Protein AF-A0A1Y4HXN9-F1 (afdb_monomer_lite)

Secondary structure (DSSP, 8-state):
-HHHHHHHHHHHHHHHHHHHHHHHHHHHHHHTT-----TT-HHHHHHHHHHHHHHTT-----HHHHHHHTTHHHHHHHHTSHHHHHHHHHHHHHGGGS-HHHHHHHHHHHHHHHHHHHHHHHHHHHHHHHHHHHHHHHHHHHHHHTT-

Radius of gyration: 22.45 Å; chains: 1; bounding box: 51×49×70 Å

Foldseek 3Di:
DVVLVVLLVVLVVLLVVLVVVQVVVQVVCVVVVHGPPDCPNVSVVSNVVSVCSNCVPDDDDDPVVVLLVVLPVQLVVVCPPPVNVVVLVVQLVVLPPDDPVSSVVSVVVSVVVSSVVSSVVVVVVVVVVVVVVVVVVVVVVVVVVVVD

pLDDT: mean 8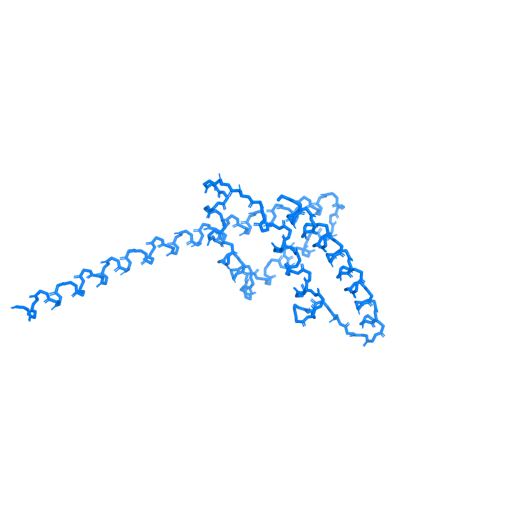6.51, std 7.02, range [56.44, 94.69]

Sequence (148 aa):
MTDFHLLRRSAIIGILLSTLLIMISTIIGAFYGKNLWYYNNPFIIAQTVFIFCLFKGFRFQSKAVNWCSSSALAVYLLHMHPDIKQRFYDIAESLYGYSIGKHIIGLLVIFTVVFVTAIIVDKVRLILFEYLYKSTENYILKWKEKKK

Structure (mmCIF, N/CA/C/O backbone):
data_AF-A0A1Y4HXN9-F1
#
_entry.id   AF-A0A1Y4HXN9-F1
#
loop_
_atom_site.group_PDB
_atom_site.id
_atom_site.type_symbol
_atom_site.label_atom_id
_atom_site.label_alt_id
_atom_site.label_comp_id
_atom_site.label_asym_id
_atom_site.label_entity_id
_atom_site.label_seq_id
_atom_site.pdbx_PDB_ins_code
_atom_site.Cartn_x
_atom_site.Cartn_y
_atom_site.Cartn_z
_atom_site.occupancy
_atom_site.B_iso_or_equiv
_atom_site.auth_seq_id
_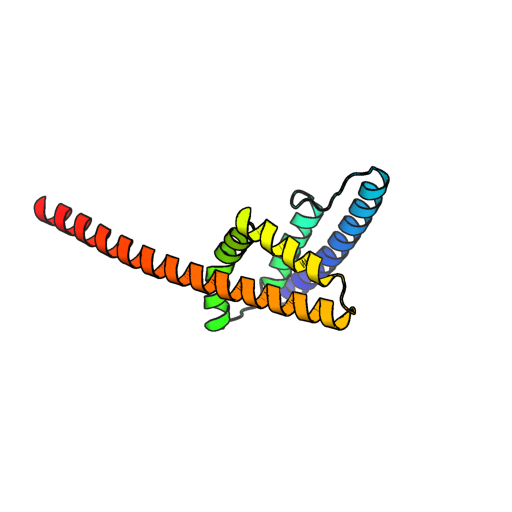atom_site.auth_comp_id
_atom_site.auth_asym_id
_atom_site.auth_atom_id
_atom_site.pdbx_PDB_model_num
ATOM 1 N N . MET A 1 1 ? -1.091 28.924 3.708 1.00 56.44 1 MET A N 1
ATOM 2 C CA . MET A 1 1 ? -1.358 28.314 2.376 1.00 56.44 1 MET A CA 1
ATOM 3 C C . MET A 1 1 ? -0.067 28.165 1.561 1.00 56.44 1 MET A C 1
ATOM 5 O O . MET A 1 1 ? 0.122 27.132 0.932 1.00 56.44 1 MET A O 1
ATOM 9 N N . THR A 1 2 ? 0.858 29.125 1.647 1.00 62.06 2 THR A N 1
ATOM 10 C CA . THR A 1 2 ? 2.234 29.095 1.104 1.00 62.06 2 THR A CA 1
ATOM 11 C C . THR A 1 2 ? 3.084 27.901 1.567 1.00 62.06 2 THR A C 1
ATOM 13 O O . THR A 1 2 ? 3.700 27.248 0.725 1.00 62.06 2 THR A O 1
ATOM 16 N N . ASP A 1 3 ? 3.041 27.529 2.850 1.00 74.75 3 ASP A N 1
ATOM 17 C CA . ASP A 1 3 ? 3.853 26.415 3.384 1.00 74.75 3 ASP A CA 1
ATOM 18 C C . ASP A 1 3 ? 3.496 25.051 2.787 1.00 74.75 3 ASP A C 1
ATOM 20 O O . ASP A 1 3 ? 4.356 24.195 2.591 1.00 74.75 3 ASP A O 1
ATOM 24 N N . PHE A 1 4 ? 2.224 24.848 2.438 1.00 75.00 4 PHE A N 1
ATOM 25 C CA . PHE A 1 4 ? 1.769 23.586 1.862 1.00 75.00 4 PHE A CA 1
ATOM 26 C C . PHE A 1 4 ? 2.281 23.389 0.429 1.00 75.00 4 PHE A C 1
ATOM 28 O O . PHE A 1 4 ? 2.713 22.298 0.056 1.00 75.00 4 PHE A O 1
ATOM 35 N N . HIS A 1 5 ? 2.284 24.454 -0.375 1.00 78.56 5 HIS A N 1
ATOM 36 C CA . HIS A 1 5 ? 2.838 24.407 -1.727 1.00 78.56 5 HIS A CA 1
ATOM 37 C C . HIS A 1 5 ? 4.361 24.239 -1.718 1.00 78.56 5 HIS A C 1
ATOM 39 O O . HIS A 1 5 ? 4.888 23.505 -2.556 1.00 78.56 5 HIS A O 1
ATOM 45 N N . LEU A 1 6 ? 5.057 24.865 -0.763 1.00 82.75 6 LEU A N 1
ATOM 46 C CA . LEU A 1 6 ? 6.497 24.687 -0.565 1.00 82.75 6 LEU A CA 1
ATOM 47 C C . LEU A 1 6 ? 6.832 23.248 -0.155 1.00 82.75 6 LEU A C 1
ATOM 49 O O . LEU A 1 6 ? 7.691 22.635 -0.787 1.00 82.75 6 LEU A O 1
ATOM 53 N N . LEU A 1 7 ? 6.092 22.675 0.802 1.00 84.62 7 LEU A N 1
ATOM 54 C CA . LEU A 1 7 ? 6.239 21.276 1.216 1.00 84.62 7 LEU A CA 1
ATOM 55 C C . LEU A 1 7 ? 5.995 20.299 0.056 1.00 84.62 7 LEU A C 1
ATOM 57 O O . LEU A 1 7 ? 6.699 19.304 -0.083 1.00 84.62 7 LEU A O 1
ATOM 61 N N . ARG A 1 8 ? 5.010 20.575 -0.808 1.00 85.62 8 ARG A N 1
ATOM 62 C CA . ARG A 1 8 ? 4.726 19.711 -1.962 1.00 85.62 8 ARG A CA 1
ATOM 63 C C . ARG A 1 8 ? 5.827 19.789 -3.017 1.00 85.62 8 ARG A C 1
ATOM 65 O O . ARG A 1 8 ? 6.194 18.767 -3.586 1.00 85.62 8 ARG A O 1
ATOM 72 N N . ARG A 1 9 ? 6.362 20.986 -3.277 1.00 87.69 9 ARG A N 1
ATOM 73 C CA . ARG A 1 9 ? 7.485 21.176 -4.208 1.00 87.69 9 ARG A CA 1
ATOM 74 C C . ARG A 1 9 ? 8.741 20.472 -3.702 1.00 87.69 9 ARG A C 1
ATOM 76 O O . ARG A 1 9 ? 9.349 19.732 -4.469 1.00 87.69 9 ARG A O 1
ATOM 83 N N . SER A 1 10 ? 9.084 20.634 -2.424 1.00 88.50 10 SER A N 1
ATOM 84 C CA . SER A 1 10 ? 10.234 19.944 -1.833 1.00 88.50 10 SER A CA 1
ATOM 85 C C . SER A 1 10 ? 10.045 18.426 -1.800 1.00 88.50 10 SER A C 1
ATOM 87 O O . SER A 1 10 ? 10.993 17.706 -2.094 1.00 88.50 10 SER A O 1
ATOM 89 N N . ALA A 1 11 ? 8.829 17.927 -1.551 1.00 91.12 11 ALA A N 1
ATOM 90 C CA . ALA A 1 11 ? 8.525 16.498 -1.629 1.00 91.12 11 ALA A CA 1
ATOM 91 C C . ALA A 1 11 ? 8.702 15.935 -3.048 1.00 91.12 11 ALA A C 1
ATOM 93 O O . ALA A 1 11 ? 9.311 14.884 -3.206 1.00 91.12 11 ALA A O 1
ATOM 94 N N . ILE A 1 12 ? 8.228 16.633 -4.088 1.00 92.25 12 ILE A N 1
ATOM 95 C CA . ILE A 1 12 ? 8.407 16.195 -5.486 1.00 92.25 12 ILE A CA 1
ATOM 96 C C . ILE A 1 12 ? 9.893 16.161 -5.853 1.00 92.25 12 ILE A C 1
ATOM 98 O O . ILE A 1 12 ? 10.361 15.170 -6.409 1.00 92.25 12 ILE A O 1
ATOM 102 N N . ILE A 1 13 ? 10.639 17.214 -5.509 1.00 93.56 13 ILE A N 1
ATOM 103 C CA . ILE A 1 13 ? 12.089 17.271 -5.740 1.00 93.56 13 ILE A CA 1
ATOM 104 C C . ILE A 1 13 ? 12.790 16.134 -4.985 1.00 93.56 13 ILE A C 1
ATOM 106 O O . ILE A 1 13 ? 13.635 15.455 -5.560 1.00 93.56 13 ILE A O 1
ATOM 110 N N . GLY A 1 14 ? 12.399 15.886 -3.732 1.00 92.69 14 GLY A N 1
ATOM 111 C CA . GLY A 1 14 ? 12.900 14.781 -2.920 1.00 92.69 14 GLY A CA 1
ATOM 112 C C . GLY A 1 14 ? 12.635 13.416 -3.555 1.00 92.69 14 GLY A C 1
ATOM 113 O O . GLY A 1 14 ? 13.557 12.615 -3.650 1.00 92.69 14 GLY A O 1
ATOM 114 N N . ILE A 1 15 ? 11.423 13.168 -4.069 1.00 93.50 15 ILE A N 1
ATOM 115 C CA . ILE A 1 15 ? 11.082 11.927 -4.787 1.00 93.50 15 ILE A CA 1
ATOM 116 C C . ILE A 1 15 ? 11.981 11.756 -6.014 1.00 93.50 15 ILE A C 1
ATOM 118 O O . ILE A 1 15 ? 12.589 10.699 -6.164 1.00 93.50 15 ILE A O 1
ATOM 122 N N . LEU A 1 16 ? 12.098 12.785 -6.862 1.00 94.69 16 LEU A N 1
ATOM 123 C CA . LEU A 1 16 ? 12.923 12.730 -8.075 1.00 94.69 16 LEU A CA 1
ATOM 124 C C . LEU A 1 16 ? 14.400 12.475 -7.741 1.00 94.69 16 LEU A C 1
ATOM 126 O O . LEU A 1 16 ? 15.038 11.605 -8.340 1.00 94.69 16 LEU A O 1
ATOM 130 N N . LEU A 1 17 ? 14.930 13.172 -6.735 1.00 94.62 17 LEU A N 1
ATOM 131 C CA . LEU A 1 17 ? 16.299 12.983 -6.268 1.00 94.62 17 LEU A CA 1
ATOM 132 C C . LEU A 1 17 ? 16.516 11.568 -5.714 1.00 94.62 17 LEU A C 1
ATOM 134 O O . LEU A 1 17 ? 17.480 10.908 -6.097 1.00 94.62 17 LEU A O 1
ATOM 138 N N . SER A 1 18 ? 15.614 11.064 -4.866 1.00 91.75 18 SER A N 1
ATOM 139 C CA . SER A 1 18 ? 15.697 9.695 -4.349 1.00 91.75 18 SER A CA 1
ATOM 140 C C . SER A 1 18 ? 15.633 8.661 -5.474 1.00 91.75 18 SER A C 1
ATOM 142 O O . SER A 1 18 ? 16.424 7.722 -5.457 1.00 91.75 18 SER A O 1
ATOM 144 N N . THR A 1 19 ? 14.774 8.842 -6.487 1.00 90.94 19 THR A N 1
ATOM 145 C CA . THR A 1 19 ? 14.716 7.922 -7.639 1.00 90.94 19 THR A CA 1
ATOM 146 C C . THR A 1 19 ? 16.017 7.897 -8.435 1.00 90.94 19 THR A C 1
ATOM 148 O O . THR A 1 19 ? 16.489 6.818 -8.790 1.00 90.94 19 THR A O 1
ATOM 151 N N . LEU A 1 20 ? 16.643 9.059 -8.651 1.00 93.00 20 LEU A N 1
ATOM 152 C CA . LEU A 1 20 ? 17.943 9.153 -9.314 1.00 93.00 20 LEU A CA 1
ATOM 153 C C . LEU A 1 20 ? 19.024 8.415 -8.508 1.00 93.00 20 LEU A C 1
ATOM 155 O O . LEU A 1 20 ? 19.785 7.628 -9.068 1.00 93.00 20 LEU A O 1
ATOM 159 N N . LEU A 1 21 ? 19.068 8.625 -7.188 1.00 90.81 21 LEU A N 1
ATOM 160 C CA . LEU A 1 21 ? 20.040 7.982 -6.298 1.00 90.81 21 LEU A CA 1
ATOM 161 C C . LEU A 1 21 ? 19.850 6.462 -6.224 1.00 90.81 21 LEU A C 1
ATOM 163 O O . LEU A 1 21 ? 20.838 5.729 -6.213 1.00 90.81 21 LEU A O 1
ATOM 167 N N . ILE A 1 22 ? 18.606 5.974 -6.234 1.00 90.00 22 ILE A N 1
ATOM 168 C CA . ILE A 1 22 ? 18.307 4.537 -6.322 1.00 90.00 22 ILE A CA 1
ATOM 169 C C . ILE A 1 22 ? 18.791 3.977 -7.663 1.00 90.00 22 ILE A C 1
ATOM 171 O O . ILE A 1 22 ? 19.415 2.917 -7.689 1.00 90.00 22 ILE A O 1
ATOM 175 N N . MET A 1 23 ? 18.570 4.685 -8.772 1.00 87.88 23 MET A N 1
ATOM 176 C CA . MET A 1 23 ? 19.039 4.250 -10.091 1.00 87.88 23 MET A CA 1
ATOM 177 C C . MET A 1 23 ? 20.573 4.165 -10.144 1.00 87.88 23 MET A C 1
ATOM 179 O O . MET A 1 23 ? 21.123 3.155 -10.569 1.00 87.88 23 MET A O 1
ATOM 183 N N . ILE A 1 24 ? 21.280 5.174 -9.629 1.00 88.69 24 ILE A N 1
ATOM 184 C CA . ILE A 1 24 ? 22.749 5.156 -9.537 1.00 88.69 24 ILE A CA 1
ATOM 185 C C . ILE A 1 24 ? 23.218 4.008 -8.635 1.00 88.69 24 ILE A C 1
ATOM 187 O O . ILE A 1 24 ? 24.093 3.234 -9.016 1.00 88.69 24 ILE A O 1
ATOM 191 N N . SER A 1 25 ? 22.611 3.866 -7.453 1.00 85.75 25 SER A N 1
ATOM 192 C CA . SER A 1 25 ? 22.932 2.799 -6.504 1.00 85.75 25 SER A CA 1
ATOM 193 C C . SER A 1 25 ? 22.747 1.420 -7.134 1.00 85.75 25 SER A C 1
ATOM 195 O O . SER A 1 25 ? 23.636 0.587 -7.025 1.00 85.75 25 SER A O 1
ATOM 197 N N . THR A 1 26 ? 21.644 1.180 -7.841 1.00 84.62 26 THR A N 1
ATOM 198 C CA . THR A 1 26 ? 21.364 -0.110 -8.490 1.00 84.62 26 THR A CA 1
ATOM 199 C C . THR A 1 26 ? 22.314 -0.407 -9.645 1.00 84.62 26 THR A C 1
ATOM 201 O O . THR A 1 26 ? 22.761 -1.547 -9.754 1.00 84.62 26 THR A O 1
ATOM 204 N N . ILE A 1 27 ? 22.698 0.596 -10.440 1.00 85.75 27 ILE A N 1
ATOM 205 C CA . ILE A 1 27 ? 23.720 0.451 -11.486 1.00 85.75 27 ILE A CA 1
ATOM 206 C C . ILE A 1 27 ? 25.066 0.056 -10.863 1.00 85.75 27 ILE A C 1
ATOM 208 O O . ILE A 1 27 ? 25.655 -0.944 -11.264 1.00 85.75 27 ILE A O 1
ATOM 212 N N . ILE A 1 28 ? 25.525 0.783 -9.839 1.00 85.38 28 ILE A N 1
ATOM 213 C CA . ILE A 1 28 ? 26.770 0.470 -9.117 1.00 85.38 28 ILE A CA 1
ATOM 214 C C . ILE A 1 28 ? 26.695 -0.935 -8.507 1.00 85.38 28 ILE A C 1
ATOM 216 O O . ILE A 1 28 ? 27.613 -1.733 -8.670 1.00 85.38 28 ILE A O 1
ATOM 220 N N . GLY A 1 29 ? 25.589 -1.268 -7.841 1.00 83.81 29 GLY A N 1
ATOM 221 C CA . GLY A 1 29 ? 25.355 -2.593 -7.273 1.00 83.81 29 GLY A CA 1
ATOM 222 C C . GLY A 1 29 ? 25.465 -3.703 -8.314 1.00 83.81 29 GLY A C 1
ATOM 223 O O . GLY A 1 29 ? 26.149 -4.694 -8.062 1.00 83.81 29 GLY A O 1
ATOM 224 N N . ALA A 1 30 ? 24.878 -3.509 -9.498 1.00 82.56 30 ALA A N 1
ATOM 225 C CA . ALA A 1 30 ? 24.964 -4.460 -10.603 1.00 82.56 30 ALA A CA 1
ATOM 226 C C . ALA A 1 30 ? 26.415 -4.691 -11.060 1.00 82.56 30 ALA A C 1
ATOM 228 O O . ALA A 1 30 ? 26.800 -5.842 -11.256 1.00 82.56 30 ALA A O 1
ATOM 229 N N . PHE A 1 31 ? 27.248 -3.642 -11.130 1.00 81.75 31 PHE A N 1
ATOM 230 C CA . PHE A 1 31 ? 28.686 -3.783 -11.414 1.00 81.75 31 PHE A CA 1
ATOM 231 C C . PHE A 1 31 ? 29.431 -4.619 -10.361 1.00 81.75 31 PHE A C 1
ATOM 233 O O . PHE A 1 31 ? 30.366 -5.340 -10.701 1.00 81.75 31 PHE A O 1
ATOM 240 N N . TYR A 1 32 ? 29.009 -4.563 -9.095 1.00 81.56 32 TYR A N 1
ATOM 241 C CA . TYR A 1 32 ? 29.579 -5.355 -7.998 1.00 81.56 32 TYR A CA 1
ATOM 242 C C . TYR A 1 32 ? 28.845 -6.688 -7.746 1.00 81.56 32 TYR A C 1
ATOM 244 O O . TYR A 1 32 ? 29.094 -7.336 -6.727 1.00 81.56 32 TYR A O 1
ATOM 252 N N . GLY A 1 33 ? 27.915 -7.093 -8.620 1.00 75.38 33 GLY A N 1
ATOM 253 C CA . GLY A 1 33 ? 27.122 -8.319 -8.461 1.00 75.38 33 GLY A CA 1
ATOM 254 C C . GLY A 1 33 ? 26.166 -8.313 -7.257 1.00 75.38 33 GLY A C 1
ATOM 255 O O . GLY A 1 33 ? 25.733 -9.372 -6.805 1.00 75.38 33 GLY A O 1
ATOM 256 N N . LYS A 1 34 ? 25.838 -7.139 -6.705 1.00 74.88 34 LYS A N 1
ATOM 257 C CA . LYS A 1 34 ? 24.920 -6.970 -5.570 1.00 74.88 34 LYS A CA 1
ATOM 258 C C . LYS A 1 34 ? 23.625 -6.295 -6.011 1.00 74.88 34 LYS A C 1
ATOM 260 O O . LYS A 1 34 ? 23.623 -5.160 -6.476 1.00 74.88 34 LYS A O 1
ATOM 265 N N . ASN A 1 35 ? 22.493 -6.940 -5.748 1.00 68.81 35 ASN A N 1
ATOM 266 C CA . ASN A 1 35 ? 21.186 -6.312 -5.923 1.00 68.81 35 ASN A CA 1
ATOM 267 C C . ASN A 1 35 ? 20.936 -5.310 -4.790 1.00 68.81 35 ASN A C 1
ATOM 269 O O . ASN A 1 35 ? 20.813 -5.708 -3.641 1.00 68.81 35 ASN A O 1
ATOM 273 N N . LEU A 1 36 ? 20.842 -4.012 -5.089 1.00 70.44 36 LEU A N 1
ATOM 274 C CA . LEU A 1 36 ? 20.609 -2.955 -4.086 1.00 70.44 36 LEU A CA 1
ATOM 275 C C . LEU A 1 36 ? 19.139 -2.502 -3.993 1.00 70.44 36 LEU A C 1
ATOM 277 O O . LEU A 1 36 ? 18.837 -1.443 -3.444 1.00 70.44 36 LEU A O 1
ATOM 281 N N . TRP A 1 37 ? 18.223 -3.350 -4.472 1.00 66.19 37 TRP A N 1
ATOM 282 C CA . TRP A 1 37 ? 16.762 -3.177 -4.422 1.00 66.19 37 TRP A CA 1
ATOM 283 C C . TRP A 1 37 ? 16.138 -3.533 -3.064 1.00 66.19 37 TRP A C 1
ATOM 285 O O . TRP A 1 37 ? 14.923 -3.661 -2.940 1.00 66.19 37 TRP A O 1
ATOM 295 N N . TYR A 1 38 ? 16.956 -3.728 -2.034 1.00 73.62 38 TYR A N 1
ATOM 296 C CA . TYR A 1 38 ? 16.473 -4.084 -0.709 1.00 73.62 38 TYR A CA 1
ATOM 297 C C . TYR A 1 38 ? 15.717 -2.920 -0.062 1.00 73.62 38 TYR A C 1
ATOM 299 O O . TYR A 1 38 ? 16.184 -1.785 -0.087 1.00 73.62 38 TYR A O 1
ATOM 307 N N . TYR A 1 39 ? 14.588 -3.210 0.590 1.00 71.44 39 TYR A N 1
ATOM 308 C CA . TYR A 1 39 ? 13.757 -2.221 1.298 1.00 71.44 39 TYR A CA 1
ATOM 309 C C . TYR A 1 39 ? 14.510 -1.433 2.387 1.00 71.44 39 TYR A C 1
ATOM 311 O O . TYR A 1 39 ? 14.096 -0.351 2.785 1.00 71.44 39 TYR A O 1
ATOM 319 N N . ASN A 1 40 ? 15.637 -1.969 2.846 1.00 80.56 40 ASN A N 1
ATOM 320 C CA . ASN A 1 40 ? 16.580 -1.384 3.794 1.00 80.56 40 ASN A CA 1
ATOM 321 C C . ASN A 1 40 ? 17.537 -0.357 3.154 1.00 80.56 40 ASN A C 1
ATOM 323 O O . ASN A 1 40 ? 18.375 0.215 3.849 1.00 80.56 40 ASN A O 1
ATOM 327 N N . ASN A 1 41 ? 17.421 -0.089 1.851 1.00 85.12 41 ASN A N 1
ATOM 328 C CA . ASN A 1 41 ? 18.147 0.992 1.200 1.00 85.12 41 ASN A CA 1
ATOM 329 C C . ASN A 1 41 ? 17.637 2.353 1.729 1.00 85.12 41 ASN A C 1
ATOM 331 O O . ASN A 1 41 ? 16.444 2.653 1.594 1.00 85.12 41 ASN A O 1
ATOM 335 N N . PRO A 1 42 ? 18.510 3.209 2.295 1.00 87.81 42 PRO A N 1
ATOM 336 C CA . PRO A 1 42 ? 18.099 4.478 2.896 1.00 87.81 42 PRO A CA 1
ATOM 337 C C . PRO A 1 42 ? 17.401 5.408 1.897 1.00 87.81 42 PRO A C 1
ATOM 339 O O . PRO A 1 42 ? 16.521 6.175 2.287 1.00 87.81 42 PRO A O 1
ATOM 342 N N . PHE A 1 43 ? 17.728 5.315 0.604 1.00 89.56 43 PHE A N 1
ATOM 343 C CA . PHE A 1 43 ? 17.088 6.123 -0.431 1.00 89.56 43 PHE A CA 1
ATOM 344 C C . PHE A 1 43 ? 15.642 5.691 -0.700 1.00 89.56 43 PHE A C 1
ATOM 346 O O . PHE A 1 43 ? 14.792 6.548 -0.934 1.00 89.56 43 PHE A O 1
ATOM 353 N N . ILE A 1 44 ? 15.338 4.393 -0.597 1.00 88.50 44 ILE A N 1
ATOM 354 C CA . ILE A 1 44 ? 13.968 3.865 -0.723 1.00 88.50 44 ILE A CA 1
ATOM 355 C C . ILE A 1 44 ? 13.117 4.319 0.472 1.00 88.50 44 ILE A C 1
ATOM 357 O O . ILE A 1 44 ? 11.966 4.738 0.312 1.00 88.50 44 ILE A O 1
ATOM 361 N N . ILE A 1 45 ? 13.700 4.310 1.675 1.00 90.81 45 ILE A N 1
ATOM 362 C CA . ILE A 1 45 ? 13.039 4.817 2.885 1.00 90.81 45 ILE A CA 1
ATOM 363 C C . ILE A 1 45 ? 12.768 6.323 2.748 1.00 90.81 45 ILE A C 1
ATOM 365 O O . ILE A 1 45 ? 11.636 6.763 2.958 1.00 90.81 45 ILE A O 1
ATOM 369 N N . ALA A 1 46 ? 13.765 7.107 2.326 1.00 91.38 46 ALA A N 1
ATOM 370 C CA . ALA A 1 46 ? 13.610 8.544 2.094 1.00 91.38 46 ALA A CA 1
ATOM 371 C C . ALA A 1 46 ? 12.517 8.845 1.053 1.00 91.38 46 ALA A C 1
ATOM 373 O O . ALA A 1 46 ? 11.653 9.691 1.289 1.00 91.38 46 ALA A O 1
ATOM 374 N N . GLN A 1 47 ? 12.492 8.101 -0.056 1.00 91.44 47 GLN A N 1
ATOM 375 C CA . GLN A 1 47 ? 11.456 8.230 -1.079 1.00 91.44 47 GLN A CA 1
ATOM 376 C C . GLN A 1 47 ? 10.056 7.992 -0.501 1.00 91.44 47 GLN A C 1
ATOM 378 O O . GLN A 1 47 ? 9.131 8.755 -0.782 1.00 91.44 47 GLN A O 1
ATOM 383 N N . THR A 1 48 ? 9.906 6.974 0.348 1.00 91.12 48 THR A N 1
ATOM 384 C CA . THR A 1 48 ? 8.636 6.656 1.012 1.00 91.12 48 THR A CA 1
ATOM 385 C C . THR A 1 48 ? 8.167 7.818 1.895 1.00 91.12 48 THR A C 1
ATOM 387 O O . THR A 1 48 ? 7.001 8.212 1.829 1.00 91.12 48 THR A O 1
ATOM 390 N N . VAL A 1 49 ? 9.074 8.439 2.659 1.00 92.31 49 VAL A N 1
ATOM 391 C CA . VAL A 1 49 ? 8.767 9.629 3.475 1.00 92.31 49 VAL A CA 1
ATOM 392 C C . VAL A 1 49 ? 8.307 10.798 2.602 1.00 92.31 49 VAL A C 1
ATOM 394 O O . VAL A 1 49 ? 7.290 11.425 2.907 1.00 92.31 49 VAL A O 1
ATOM 397 N N . PHE A 1 50 ? 8.991 11.077 1.490 1.00 92.19 50 PHE A N 1
ATOM 398 C CA . PHE A 1 50 ? 8.580 12.158 0.592 1.00 92.19 50 PHE A CA 1
ATOM 399 C C . PHE A 1 50 ? 7.222 11.895 -0.069 1.00 92.19 50 PHE A C 1
ATOM 401 O O . PHE A 1 50 ? 6.432 12.829 -0.221 1.00 92.19 50 PHE A O 1
ATOM 408 N N . ILE A 1 51 ? 6.902 10.639 -0.392 1.00 90.75 51 ILE A N 1
ATOM 409 C CA . ILE A 1 51 ? 5.564 10.248 -0.858 1.00 90.75 51 ILE A CA 1
ATOM 410 C C . ILE A 1 51 ? 4.518 10.546 0.226 1.00 90.75 51 ILE A C 1
ATOM 412 O O . ILE A 1 51 ? 3.503 11.179 -0.066 1.00 90.75 51 ILE A O 1
ATOM 416 N N . PHE A 1 52 ? 4.767 10.194 1.490 1.00 90.25 52 PHE A N 1
ATOM 417 C CA . PHE A 1 52 ? 3.862 10.565 2.585 1.00 90.25 52 PHE A CA 1
ATOM 418 C C . PHE A 1 52 ? 3.693 12.085 2.712 1.00 90.25 52 PHE A C 1
ATOM 420 O O . PHE A 1 52 ? 2.568 12.563 2.867 1.00 90.25 52 PHE A O 1
ATOM 427 N N . CYS A 1 53 ? 4.772 12.863 2.587 1.00 89.50 53 CYS A N 1
ATOM 428 C CA . CYS A 1 53 ? 4.709 14.328 2.578 1.00 89.50 53 CYS A CA 1
ATOM 429 C C . CYS A 1 53 ? 3.875 14.874 1.411 1.00 89.50 53 CYS A C 1
ATOM 431 O O . CYS A 1 53 ? 3.122 15.831 1.606 1.00 89.50 53 CYS A O 1
ATOM 433 N N . LEU A 1 54 ? 3.963 14.256 0.229 1.00 89.00 54 LEU A N 1
ATOM 434 C CA . LEU A 1 54 ? 3.147 14.604 -0.935 1.00 89.00 54 LEU A CA 1
ATOM 435 C C . LEU A 1 54 ? 1.657 14.398 -0.635 1.00 89.00 54 LEU A C 1
ATOM 437 O O . LEU A 1 54 ? 0.846 15.290 -0.892 1.00 89.00 54 LEU A O 1
ATOM 441 N N . PHE A 1 55 ? 1.304 13.247 -0.058 1.00 85.31 55 PHE A N 1
ATOM 442 C CA . PHE A 1 55 ? -0.084 12.890 0.237 1.00 85.31 55 PHE A CA 1
ATOM 443 C C . PHE A 1 55 ? -0.651 13.567 1.494 1.00 85.31 55 PHE A C 1
ATOM 445 O O . PHE A 1 55 ? -1.869 13.663 1.634 1.00 85.31 55 PHE A O 1
ATOM 452 N N . LYS A 1 56 ? 0.199 14.118 2.370 1.00 84.25 56 LYS A N 1
ATOM 453 C CA . LYS A 1 56 ? -0.180 14.678 3.682 1.00 84.25 56 LYS A CA 1
ATOM 454 C C . LYS A 1 56 ? -1.309 15.714 3.646 1.00 84.25 56 LYS A C 1
ATOM 456 O O . LYS A 1 56 ? -2.091 15.782 4.589 1.00 84.25 56 LYS A O 1
ATOM 461 N N . GLY A 1 57 ? -1.393 16.550 2.611 1.00 74.06 57 GLY A N 1
ATOM 462 C CA . GLY A 1 57 ? -2.466 17.554 2.518 1.00 74.06 57 GLY A CA 1
ATOM 463 C C . GLY A 1 57 ? -3.637 17.172 1.629 1.00 74.06 57 GLY A C 1
ATOM 464 O O . GLY A 1 57 ? -4.557 17.976 1.484 1.00 74.06 57 GLY A O 1
ATOM 465 N N . PHE A 1 58 ? -3.637 15.973 1.049 1.00 79.50 58 PHE A N 1
ATOM 466 C CA . PHE A 1 58 ? -4.813 15.482 0.353 1.00 79.50 58 PHE A CA 1
ATOM 467 C C . PHE A 1 58 ? -5.808 14.920 1.368 1.00 79.50 58 PHE A C 1
ATOM 469 O O . PHE A 1 58 ? -5.556 13.921 2.037 1.00 79.50 58 PHE A O 1
ATOM 476 N N . ARG A 1 59 ? -6.971 15.564 1.477 1.00 74.56 59 ARG A N 1
ATOM 477 C CA . ARG A 1 59 ? -8.087 15.082 2.297 1.00 74.56 59 ARG A CA 1
ATOM 478 C C . ARG A 1 59 ? -9.053 14.291 1.421 1.00 74.56 59 ARG A C 1
ATOM 480 O O . ARG A 1 59 ? -10.079 14.811 0.997 1.00 74.56 59 ARG A O 1
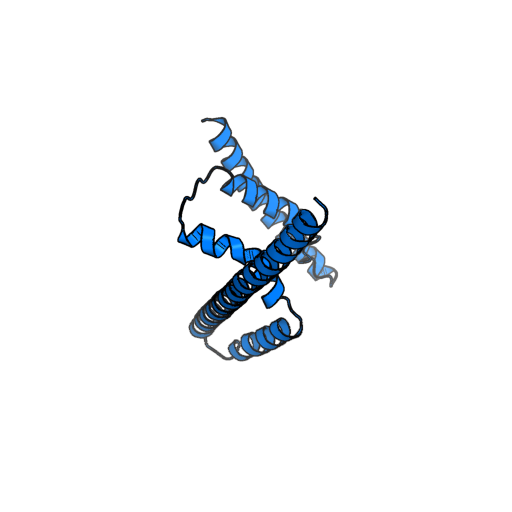ATOM 487 N N . PHE A 1 60 ? -8.715 13.038 1.128 1.00 70.81 60 PHE A N 1
ATOM 488 C CA . PHE A 1 60 ? -9.635 12.128 0.448 1.00 70.81 60 PHE A CA 1
ATOM 489 C C . PHE A 1 60 ? -10.633 11.558 1.462 1.00 70.81 60 PHE A C 1
ATOM 491 O O . PHE A 1 60 ? -10.261 10.795 2.348 1.00 70.81 60 PHE A O 1
ATOM 498 N N . GLN A 1 61 ? -11.908 11.928 1.344 1.00 76.88 61 GLN A N 1
ATOM 499 C CA . GLN A 1 61 ? -12.992 11.380 2.162 1.00 76.88 61 GLN A CA 1
ATOM 500 C C . GLN A 1 61 ? -13.902 10.521 1.284 1.00 76.88 61 GLN A C 1
ATOM 502 O O . GLN A 1 61 ? -14.953 10.961 0.830 1.00 76.88 61 GLN A O 1
ATOM 507 N N . SER A 1 62 ? -13.482 9.285 1.015 1.00 85.25 62 SER A N 1
ATOM 508 C CA . SER A 1 62 ? -14.324 8.295 0.339 1.00 85.25 62 SER A CA 1
ATOM 509 C C . SER A 1 62 ? -14.496 7.076 1.229 1.00 85.25 62 SER A C 1
ATOM 511 O O . SER A 1 62 ? -13.515 6.479 1.673 1.00 85.25 62 SER A O 1
ATOM 513 N N . LYS A 1 63 ? -15.754 6.687 1.469 1.00 84.50 63 LYS A N 1
ATOM 514 C CA . LYS A 1 63 ? -16.0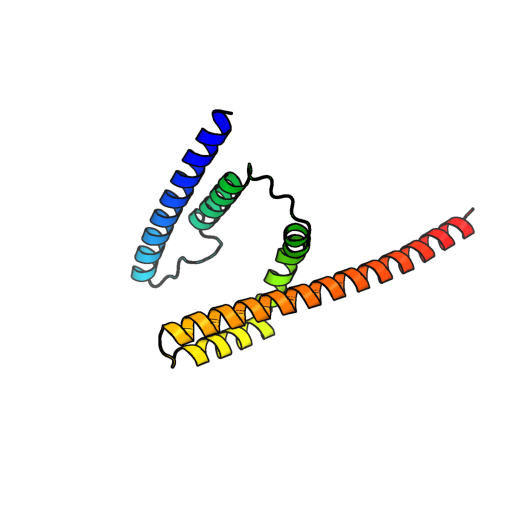81 5.486 2.250 1.00 84.5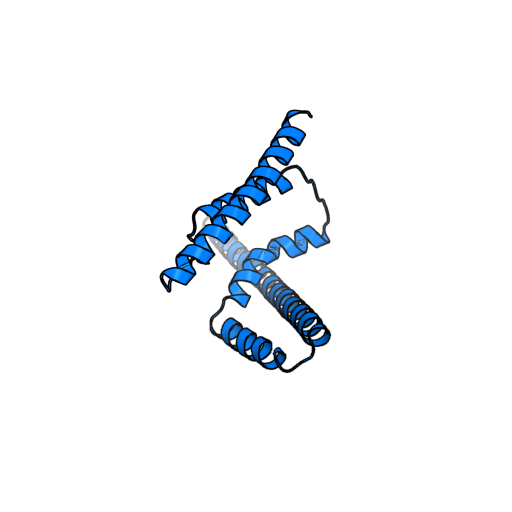0 63 LYS A CA 1
ATOM 515 C C . LYS A 1 63 ? -15.459 4.235 1.627 1.00 84.50 63 LYS A C 1
ATOM 517 O O . LYS A 1 63 ? -14.913 3.420 2.358 1.00 84.50 63 LYS A O 1
ATOM 522 N N . ALA A 1 64 ? -15.480 4.123 0.297 1.00 84.81 64 ALA A N 1
ATOM 523 C CA . ALA A 1 64 ? -14.889 2.993 -0.417 1.00 84.81 64 ALA A CA 1
ATOM 524 C C . ALA A 1 64 ? -13.363 2.950 -0.251 1.00 84.81 64 ALA A C 1
ATOM 526 O O . ALA A 1 64 ? -12.808 1.911 0.092 1.00 84.81 64 ALA A O 1
ATOM 527 N N . VAL A 1 65 ? -12.687 4.093 -0.414 1.00 84.94 65 VAL A N 1
ATOM 528 C CA . VAL A 1 65 ? -11.224 4.170 -0.258 1.00 84.94 65 VAL A CA 1
ATOM 529 C C . VAL A 1 65 ? -10.812 3.861 1.179 1.00 84.94 65 VAL A C 1
ATOM 531 O O . VAL A 1 65 ? -9.888 3.082 1.376 1.00 84.94 65 VAL A O 1
ATOM 534 N N . ASN A 1 66 ? -11.522 4.398 2.175 1.00 85.12 66 ASN A N 1
ATOM 535 C CA . ASN A 1 66 ? -11.252 4.120 3.589 1.00 85.12 66 ASN A CA 1
ATOM 536 C C . ASN A 1 66 ? -11.509 2.651 3.951 1.00 85.12 66 ASN A C 1
ATOM 538 O O . ASN A 1 66 ? -10.773 2.045 4.729 1.00 85.12 66 ASN A O 1
ATOM 542 N N . TRP A 1 67 ? -12.545 2.055 3.361 1.00 86.25 67 TRP A N 1
ATOM 543 C CA . TRP A 1 67 ? -12.844 0.643 3.548 1.00 86.25 67 TRP A CA 1
ATOM 544 C C . TRP A 1 67 ? -11.752 -0.253 2.949 1.00 86.25 67 TRP A C 1
ATOM 546 O O . TRP A 1 67 ? -11.333 -1.205 3.611 1.00 86.25 67 TRP A O 1
ATOM 556 N N . CYS A 1 68 ? -11.232 0.073 1.762 1.00 85.69 68 CYS A N 1
ATOM 557 C CA . CYS A 1 68 ? -10.107 -0.646 1.156 1.00 85.69 68 CYS A CA 1
ATOM 558 C C . CYS A 1 68 ? -8.787 -0.404 1.905 1.00 85.69 68 CYS A C 1
ATOM 560 O O . CYS A 1 68 ? -8.032 -1.346 2.136 1.00 85.69 68 CYS A O 1
ATOM 562 N N . SER A 1 69 ? -8.504 0.837 2.317 1.00 85.00 69 SER A N 1
ATOM 563 C CA . SER A 1 69 ? -7.241 1.195 2.974 1.00 85.00 69 SER A CA 1
ATOM 564 C C . SER A 1 69 ? -7.079 0.521 4.335 1.00 85.00 69 SER A C 1
ATOM 566 O O . SER A 1 69 ? -5.965 0.128 4.677 1.00 85.00 69 SER A O 1
ATOM 568 N N . SER A 1 70 ? -8.181 0.287 5.062 1.00 87.56 70 SER A N 1
ATOM 569 C CA . SER A 1 70 ? -8.164 -0.494 6.311 1.00 87.56 70 SER A CA 1
ATOM 570 C C . SER A 1 70 ? -7.600 -1.912 6.135 1.00 87.56 70 SER A C 1
ATOM 572 O O . SER A 1 70 ? -7.014 -2.457 7.066 1.00 87.56 70 SER A O 1
ATOM 574 N N . SER A 1 71 ? -7.712 -2.479 4.930 1.00 91.44 71 SER A N 1
ATOM 575 C CA . SER A 1 71 ? -7.249 -3.828 4.594 1.00 91.44 71 SER A CA 1
ATOM 576 C C . SER A 1 71 ? -5.869 -3.853 3.929 1.00 91.44 71 SER A C 1
ATOM 578 O O . SER A 1 71 ? -5.317 -4.931 3.723 1.00 91.44 71 SER A O 1
ATOM 580 N N . ALA A 1 72 ? -5.269 -2.698 3.612 1.00 89.81 72 ALA A N 1
ATOM 581 C CA . ALA A 1 72 ? -4.036 -2.622 2.820 1.00 89.81 72 ALA A CA 1
ATOM 582 C C . ALA A 1 72 ? -2.858 -3.387 3.454 1.00 89.81 72 ALA A C 1
ATOM 584 O O . ALA A 1 72 ? -2.115 -4.078 2.757 1.00 89.81 72 ALA A O 1
ATOM 585 N N . LEU A 1 73 ? -2.723 -3.325 4.783 1.00 88.75 73 LEU A N 1
ATOM 586 C CA . LEU A 1 73 ? -1.695 -4.075 5.510 1.00 88.75 73 LEU A CA 1
ATOM 587 C C . LEU A 1 73 ? -1.934 -5.591 5.444 1.00 88.75 73 LEU A C 1
ATOM 589 O O . LEU A 1 73 ? -0.997 -6.361 5.247 1.00 88.75 73 LEU A O 1
ATOM 593 N N . ALA A 1 74 ? -3.187 -6.027 5.590 1.00 89.88 74 ALA A N 1
ATOM 594 C CA . ALA A 1 74 ? -3.545 -7.441 5.524 1.00 89.88 74 ALA A CA 1
ATOM 595 C C . ALA A 1 74 ? -3.271 -8.023 4.133 1.00 89.88 74 ALA A C 1
ATOM 597 O O . ALA A 1 74 ? -2.739 -9.126 4.022 1.00 89.88 74 ALA A O 1
ATOM 598 N N . VAL A 1 75 ? -3.567 -7.249 3.085 1.00 92.31 75 VAL A N 1
ATOM 599 C CA . VAL A 1 75 ? -3.277 -7.621 1.698 1.00 92.31 75 VAL A CA 1
ATOM 600 C C . VAL A 1 75 ? -1.780 -7.828 1.478 1.00 92.31 75 VAL A C 1
ATOM 602 O O . VAL A 1 75 ? -1.389 -8.845 0.907 1.00 92.31 75 VAL A O 1
ATOM 605 N N . TYR A 1 76 ? -0.939 -6.915 1.974 1.00 89.88 76 TYR A N 1
ATOM 606 C CA . TYR A 1 76 ? 0.516 -7.055 1.884 1.00 89.88 76 TYR A CA 1
ATOM 607 C C . TYR A 1 76 ? 1.015 -8.342 2.556 1.00 89.88 76 TYR A C 1
ATOM 609 O O . TYR A 1 76 ? 1.783 -9.093 1.955 1.00 89.88 76 TYR A O 1
ATOM 617 N N . LEU A 1 77 ? 0.546 -8.625 3.776 1.00 90.12 77 LEU A N 1
ATOM 618 C CA . LEU A 1 77 ? 0.949 -9.822 4.521 1.00 90.12 77 LEU A CA 1
ATOM 619 C C . LEU A 1 77 ? 0.516 -11.117 3.825 1.00 90.12 77 LEU A C 1
ATOM 621 O O . LEU A 1 77 ? 1.301 -12.059 3.757 1.00 90.12 77 LEU A O 1
ATOM 625 N N . LEU A 1 78 ? -0.706 -11.159 3.285 1.00 90.12 78 LEU A N 1
ATOM 626 C CA . LEU A 1 78 ? -1.210 -12.324 2.557 1.00 90.12 78 LEU A CA 1
ATOM 627 C C . LEU A 1 78 ? -0.429 -12.562 1.264 1.00 90.12 78 LEU A C 1
ATOM 629 O O . LEU A 1 78 ? -0.010 -13.684 1.003 1.00 90.12 78 LEU A O 1
ATOM 633 N N . HIS A 1 79 ? -0.182 -11.517 0.476 1.00 87.81 79 HIS A N 1
ATOM 634 C CA . HIS A 1 79 ? 0.588 -11.648 -0.760 1.00 87.81 79 HIS A CA 1
ATOM 635 C C . HIS A 1 79 ? 2.040 -12.092 -0.507 1.00 87.81 79 HIS A C 1
ATOM 637 O O . HIS A 1 79 ? 2.585 -12.879 -1.277 1.00 87.81 79 HIS A O 1
ATOM 643 N N . MET A 1 80 ? 2.655 -11.621 0.582 1.00 87.88 80 MET A N 1
ATOM 644 C CA . MET A 1 80 ? 4.024 -11.989 0.958 1.00 87.88 80 MET A CA 1
ATOM 645 C C . MET A 1 80 ? 4.140 -13.361 1.634 1.00 87.88 80 MET A C 1
ATOM 647 O O . MET A 1 80 ? 5.262 -13.819 1.864 1.00 87.88 80 MET A O 1
ATOM 651 N N . HIS A 1 81 ? 3.025 -14.028 1.943 1.00 90.44 81 HIS A N 1
ATOM 652 C CA . HIS A 1 81 ? 3.047 -15.370 2.517 1.00 90.44 81 HIS A CA 1
ATOM 653 C C . HIS A 1 81 ? 3.787 -16.338 1.574 1.00 90.44 81 HIS A C 1
ATOM 655 O O . HIS A 1 81 ? 3.452 -16.356 0.388 1.00 90.44 81 HIS A O 1
ATOM 661 N N . PRO A 1 82 ? 4.744 -17.160 2.052 1.00 87.12 82 PRO A N 1
ATOM 662 C CA . PRO A 1 82 ? 5.590 -18.000 1.194 1.00 87.12 82 PRO A CA 1
ATOM 663 C C . PRO A 1 82 ? 4.803 -18.830 0.171 1.00 87.12 82 PRO A C 1
ATOM 665 O O . PRO A 1 82 ? 5.099 -18.775 -1.022 1.00 87.12 82 PRO A O 1
ATOM 668 N N . ASP A 1 83 ? 3.732 -19.492 0.619 1.00 86.25 83 ASP A N 1
ATOM 669 C CA . ASP A 1 83 ? 2.898 -20.350 -0.235 1.00 86.25 83 ASP A CA 1
ATOM 670 C C . ASP A 1 83 ? 2.149 -19.588 -1.338 1.00 86.25 83 ASP A C 1
ATOM 672 O O . ASP A 1 83 ? 1.893 -20.125 -2.416 1.00 86.25 83 ASP A O 1
ATOM 676 N N . ILE A 1 84 ? 1.766 -18.336 -1.071 1.00 86.75 84 ILE A N 1
ATOM 677 C CA . ILE A 1 84 ? 1.028 -17.492 -2.021 1.00 86.75 84 ILE A CA 1
ATOM 678 C C . ILE A 1 84 ? 2.016 -16.812 -2.965 1.00 86.75 84 ILE A C 1
ATOM 680 O O . ILE A 1 84 ? 1.802 -16.786 -4.176 1.00 86.75 84 ILE A O 1
ATOM 684 N N . LYS A 1 85 ? 3.120 -16.308 -2.412 1.00 87.94 85 LY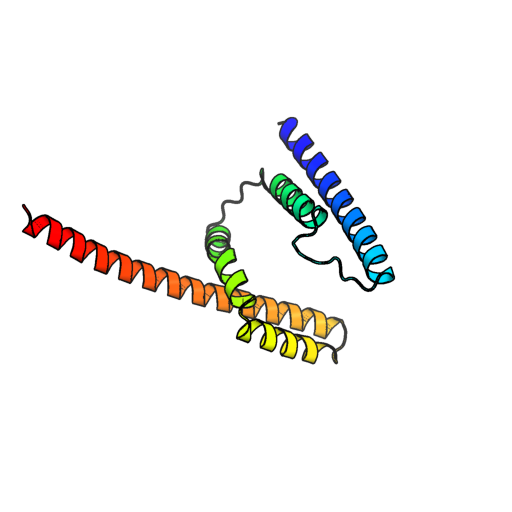S A N 1
ATOM 685 C CA . LYS A 1 85 ? 4.200 -15.643 -3.133 1.00 87.94 85 LYS A CA 1
ATOM 686 C C . LYS A 1 85 ? 4.788 -16.545 -4.214 1.00 87.94 85 LYS A C 1
ATOM 688 O O . LYS A 1 85 ? 4.954 -16.089 -5.340 1.00 87.94 85 LYS A O 1
ATOM 693 N N . GLN A 1 86 ? 5.074 -17.809 -3.898 1.00 89.06 86 GLN A N 1
ATOM 694 C CA . GLN A 1 86 ? 5.638 -18.738 -4.879 1.00 89.06 86 GLN A CA 1
ATOM 695 C C . GLN A 1 86 ? 4.666 -18.983 -6.039 1.00 89.06 86 GLN A C 1
ATOM 697 O O . GLN A 1 86 ? 5.013 -18.722 -7.185 1.00 89.06 86 GLN A O 1
ATOM 702 N N . ARG A 1 87 ? 3.409 -19.334 -5.737 1.00 88.31 87 ARG A N 1
ATOM 703 C CA . ARG A 1 87 ? 2.367 -19.529 -6.761 1.00 88.31 87 ARG A CA 1
ATOM 704 C C . ARG A 1 87 ? 2.164 -18.292 -7.630 1.00 88.31 87 ARG A C 1
ATOM 706 O O . ARG A 1 87 ? 1.934 -18.403 -8.828 1.00 88.31 87 ARG A O 1
ATOM 713 N N . PHE A 1 88 ? 2.227 -17.108 -7.028 1.00 87.88 88 PHE A N 1
ATOM 714 C CA . PHE A 1 88 ? 2.126 -15.854 -7.758 1.00 87.88 88 PHE A CA 1
ATOM 715 C C . PHE A 1 88 ? 3.270 -15.674 -8.759 1.00 87.88 88 PHE A C 1
ATOM 717 O O . PHE A 1 88 ? 3.008 -15.274 -9.892 1.00 87.88 88 PHE A O 1
ATOM 724 N N . TYR A 1 89 ? 4.511 -15.981 -8.368 1.00 88.00 89 TYR A N 1
ATOM 725 C CA . TYR A 1 89 ? 5.646 -15.926 -9.289 1.00 88.00 89 TYR A CA 1
ATOM 726 C C . TYR A 1 89 ? 5.535 -16.958 -10.400 1.00 88.00 89 TYR A C 1
ATOM 728 O O . TYR A 1 89 ? 5.735 -16.584 -11.548 1.00 88.00 89 TYR A O 1
ATOM 736 N N . ASP A 1 90 ? 5.135 -18.191 -10.092 1.00 89.19 90 ASP A N 1
ATOM 737 C CA . ASP A 1 90 ? 4.975 -19.241 -11.104 1.00 89.19 90 ASP A CA 1
ATOM 738 C C . ASP A 1 90 ? 3.949 -18.819 -12.175 1.00 89.19 90 ASP A C 1
ATOM 740 O O . ASP A 1 90 ? 4.166 -18.961 -13.382 1.00 89.19 90 ASP A O 1
ATOM 744 N N . ILE A 1 91 ? 2.830 -18.223 -11.742 1.00 87.69 91 ILE A N 1
ATOM 745 C CA . ILE A 1 91 ? 1.811 -17.697 -12.656 1.00 87.69 91 ILE A CA 1
ATOM 746 C C . ILE A 1 91 ? 2.362 -16.496 -13.436 1.00 87.69 91 ILE A C 1
ATOM 748 O O . ILE A 1 91 ? 2.173 -16.430 -14.651 1.00 87.69 91 ILE A O 1
ATOM 752 N N . ALA A 1 92 ? 3.051 -15.560 -12.780 1.00 87.12 92 ALA A N 1
ATOM 753 C CA . ALA A 1 92 ? 3.661 -14.410 -13.448 1.00 87.12 92 ALA A CA 1
ATOM 754 C C . ALA A 1 92 ? 4.700 -14.839 -14.501 1.00 87.12 92 ALA A C 1
ATOM 756 O O . ALA A 1 92 ? 4.756 -14.255 -15.583 1.00 87.12 92 ALA A O 1
ATOM 757 N N . GLU A 1 93 ? 5.470 -15.889 -14.220 1.00 88.31 93 GLU A N 1
ATOM 758 C CA . GLU A 1 93 ? 6.467 -16.441 -15.129 1.00 88.31 93 GLU A CA 1
ATOM 759 C C . GLU A 1 93 ? 5.814 -17.091 -16.353 1.00 88.31 93 GLU A C 1
ATOM 761 O O . GLU A 1 93 ? 6.244 -16.862 -17.486 1.00 88.31 93 GLU A O 1
ATOM 766 N N . SER A 1 94 ? 4.690 -17.790 -16.158 1.00 88.19 94 SER A N 1
ATOM 767 C CA . SER A 1 94 ? 3.908 -18.367 -17.262 1.00 88.19 94 SER A CA 1
ATOM 768 C C . SER A 1 94 ? 3.415 -17.321 -18.279 1.00 88.19 94 SER A C 1
ATOM 770 O O . SER A 1 94 ? 3.137 -17.647 -19.436 1.00 88.19 94 SER A O 1
ATOM 772 N N . LEU A 1 95 ? 3.344 -16.045 -17.880 1.00 87.00 95 LEU A N 1
ATOM 773 C CA . LEU A 1 95 ? 2.929 -14.943 -18.745 1.00 87.00 95 LEU A CA 1
ATOM 774 C C . LEU A 1 95 ? 4.053 -14.380 -19.619 1.00 87.00 95 LEU A C 1
ATOM 776 O O . LEU A 1 95 ? 3.749 -13.603 -20.528 1.00 87.00 95 LEU A O 1
ATOM 780 N N . TYR A 1 96 ? 5.324 -14.729 -19.393 1.00 85.56 96 TYR A N 1
ATOM 781 C CA . TYR A 1 96 ? 6.437 -14.204 -20.200 1.00 85.56 96 TYR A CA 1
ATOM 782 C C . TYR A 1 96 ? 6.403 -14.663 -21.663 1.00 85.56 96 TYR A C 1
ATOM 784 O O . TYR A 1 96 ? 6.946 -13.978 -22.525 1.00 85.56 96 TYR A O 1
ATOM 792 N N . GLY A 1 97 ? 5.723 -15.773 -21.969 1.00 84.62 97 GLY A N 1
ATOM 793 C CA . GLY A 1 97 ? 5.585 -16.281 -23.340 1.00 84.62 97 GLY A CA 1
ATOM 794 C C . GLY A 1 97 ? 4.604 -15.504 -24.231 1.00 84.62 97 GLY A C 1
ATOM 795 O O . GLY A 1 97 ? 4.495 -15.800 -25.420 1.00 84.62 97 GLY A O 1
ATOM 796 N N . TYR A 1 98 ? 3.866 -14.530 -23.690 1.00 87.06 98 TYR A N 1
ATOM 797 C CA . TYR A 1 98 ? 2.857 -13.773 -24.435 1.00 87.06 98 TYR A CA 1
ATOM 798 C C . TYR A 1 98 ? 3.397 -12.450 -24.990 1.00 87.06 98 TYR A C 1
ATOM 800 O O . TYR A 1 98 ? 4.391 -11.903 -24.522 1.00 87.06 98 TYR A O 1
ATOM 808 N N . SER A 1 99 ? 2.693 -11.881 -25.976 1.00 89.81 99 SER A N 1
ATOM 809 C CA . SER A 1 99 ? 2.994 -10.531 -26.463 1.00 89.81 99 SER A CA 1
ATOM 810 C C . SER A 1 99 ? 2.896 -9.495 -25.336 1.00 89.81 99 SER A C 1
ATOM 812 O O . SER A 1 99 ? 2.075 -9.637 -24.427 1.00 89.81 99 SER A O 1
ATOM 814 N N . ILE A 1 100 ? 3.684 -8.415 -25.433 1.00 87.31 100 ILE A N 1
ATOM 815 C CA . ILE A 1 100 ? 3.804 -7.372 -24.394 1.00 87.31 100 ILE A CA 1
ATOM 816 C C . ILE A 1 100 ? 2.437 -6.896 -23.870 1.00 87.31 100 ILE A C 1
ATOM 818 O O . ILE A 1 100 ? 2.239 -6.762 -22.666 1.00 87.31 100 ILE A O 1
ATOM 822 N N . GLY A 1 101 ? 1.461 -6.694 -24.765 1.00 88.31 101 GLY A N 1
ATOM 823 C CA . GLY A 1 101 ? 0.131 -6.214 -24.390 1.00 88.31 101 GLY A CA 1
ATOM 824 C C . GLY A 1 101 ? -0.655 -7.237 -23.572 1.00 88.31 101 GLY A C 1
ATOM 825 O O . GLY A 1 101 ? -1.251 -6.892 -22.554 1.00 88.31 101 GLY A O 1
ATOM 826 N N . LYS A 1 102 ? -0.612 -8.512 -23.974 1.00 87.69 102 LYS A N 1
ATOM 827 C CA . LYS A 1 102 ? -1.263 -9.605 -23.238 1.00 87.69 102 LYS A CA 1
ATOM 828 C C . LYS A 1 102 ? -0.585 -9.850 -21.891 1.00 87.69 102 LYS A C 1
ATOM 830 O O . LYS A 1 102 ? -1.281 -10.100 -20.913 1.00 87.69 102 LYS A O 1
ATOM 835 N N . HIS A 1 103 ? 0.739 -9.713 -21.831 1.00 87.94 103 HIS A N 1
ATOM 836 C CA . HIS A 1 103 ? 1.507 -9.815 -20.593 1.00 87.94 103 HIS A CA 1
ATOM 837 C C . HIS A 1 103 ? 1.085 -8.743 -19.574 1.00 87.94 103 HIS A C 1
ATOM 839 O O . HIS A 1 103 ? 0.721 -9.072 -18.447 1.00 87.94 103 HIS A O 1
ATOM 845 N N . ILE A 1 104 ? 1.040 -7.470 -19.988 1.00 89.94 104 ILE A N 1
ATOM 846 C CA . ILE A 1 104 ? 0.635 -6.354 -19.116 1.00 89.94 104 ILE A CA 1
ATOM 847 C C . ILE A 1 104 ? -0.802 -6.537 -18.617 1.00 89.94 104 ILE A C 1
ATOM 849 O O . ILE A 1 104 ? -1.064 -6.395 -17.423 1.00 89.94 104 ILE A O 1
ATOM 853 N N . ILE A 1 105 ? -1.733 -6.879 -19.513 1.00 92.25 105 ILE A N 1
ATOM 854 C CA . ILE A 1 105 ? -3.135 -7.105 -19.138 1.00 92.25 105 ILE A CA 1
ATOM 855 C C . ILE A 1 105 ? -3.245 -8.283 -18.164 1.00 92.25 105 ILE A C 1
ATOM 857 O O . ILE A 1 105 ? -3.934 -8.171 -17.153 1.00 92.25 105 ILE A O 1
ATOM 861 N N . GLY A 1 106 ? -2.539 -9.387 -18.424 1.00 90.19 106 GLY A N 1
ATOM 862 C CA . GLY A 1 106 ? -2.533 -10.553 -17.544 1.00 90.19 106 GLY A CA 1
ATOM 863 C C . GLY A 1 106 ? -2.030 -10.227 -16.136 1.00 90.19 106 GLY A C 1
ATOM 864 O O . GLY A 1 106 ? -2.680 -10.596 -15.158 1.00 90.19 106 GLY A O 1
ATOM 865 N N . LEU A 1 107 ? -0.944 -9.458 -16.019 1.00 89.75 107 LEU A N 1
ATOM 866 C CA . LEU A 1 107 ? -0.436 -8.995 -14.724 1.00 89.75 107 LEU A CA 1
ATOM 867 C C . LEU A 1 107 ? -1.441 -8.102 -13.990 1.00 89.75 107 LEU A C 1
ATOM 869 O O . LEU A 1 107 ? -1.691 -8.314 -12.804 1.00 89.75 107 LEU A O 1
ATOM 873 N N . LEU A 1 108 ? -2.061 -7.143 -14.685 1.00 92.19 108 LEU A N 1
ATOM 874 C CA . LEU A 1 108 ? -3.088 -6.282 -14.087 1.00 92.19 108 LEU A CA 1
ATOM 875 C C . LEU A 1 108 ? -4.272 -7.097 -13.558 1.00 92.19 108 LEU A C 1
ATOM 877 O O . LEU A 1 108 ? -4.759 -6.830 -12.456 1.00 92.19 108 LEU A O 1
ATOM 881 N N . VAL A 1 109 ? -4.710 -8.110 -14.308 1.00 93.25 109 VAL A N 1
ATOM 882 C CA . VAL A 1 109 ? -5.789 -9.008 -13.881 1.00 93.25 109 VAL A CA 1
ATOM 883 C C . VAL A 1 109 ? -5.376 -9.776 -12.628 1.00 93.25 109 VAL A C 1
ATOM 885 O O . VAL A 1 109 ? -6.117 -9.768 -11.647 1.00 93.25 109 VAL A O 1
ATOM 888 N N . ILE A 1 110 ? -4.183 -10.374 -12.609 1.00 90.81 110 ILE A N 1
ATOM 889 C CA . ILE A 1 110 ? -3.695 -11.138 -11.453 1.00 90.81 110 ILE A CA 1
ATOM 890 C C . ILE A 1 110 ? -3.582 -10.257 -10.213 1.00 90.81 110 ILE A C 1
ATOM 892 O O . ILE A 1 110 ? -4.062 -10.644 -9.149 1.00 90.81 110 ILE A O 1
ATOM 896 N N . PHE A 1 111 ? -2.998 -9.064 -10.334 1.00 90.38 111 PHE A N 1
ATOM 897 C CA . PHE A 1 111 ? -2.863 -8.147 -9.201 1.00 90.38 111 PHE A CA 1
ATOM 898 C C . PHE A 1 111 ? -4.234 -7.755 -8.658 1.00 90.38 111 PHE A C 1
ATOM 900 O O . PHE A 1 111 ? -4.436 -7.755 -7.446 1.00 90.38 111 PHE A O 1
ATOM 907 N N . THR A 1 112 ? -5.194 -7.494 -9.547 1.00 91.75 112 THR A N 1
ATOM 908 C CA . THR A 1 112 ? -6.573 -7.187 -9.156 1.00 91.75 112 THR A CA 1
ATOM 909 C C . THR A 1 112 ? -7.216 -8.360 -8.416 1.00 91.75 112 THR A C 1
ATOM 911 O O . THR A 1 112 ? -7.803 -8.166 -7.353 1.00 91.75 112 THR A O 1
ATOM 914 N N . VAL A 1 113 ? -7.068 -9.587 -8.923 1.00 91.62 113 VAL A N 1
ATOM 915 C CA . VAL A 1 113 ? -7.619 -10.797 -8.294 1.00 91.62 113 VAL A CA 1
ATOM 916 C C . VAL A 1 113 ? -6.998 -11.037 -6.917 1.00 91.62 113 VAL A C 1
ATOM 918 O O . VAL A 1 113 ? -7.726 -11.232 -5.943 1.00 91.62 113 VAL A O 1
ATOM 921 N N . VAL A 1 114 ? -5.671 -10.974 -6.797 1.00 91.12 114 VAL A N 1
ATOM 922 C CA . VAL A 1 114 ? -4.968 -11.143 -5.512 1.00 91.12 114 VAL A CA 1
ATOM 923 C C . VAL A 1 114 ? -5.381 -10.058 -4.519 1.00 91.12 114 VAL A C 1
ATOM 925 O O . VAL A 1 114 ? -5.643 -10.346 -3.354 1.00 91.12 114 VAL A O 1
ATOM 928 N N . PHE A 1 115 ? -5.509 -8.815 -4.976 1.00 91.00 115 PHE A N 1
ATOM 929 C CA . PHE A 1 115 ? -5.938 -7.706 -4.133 1.00 91.00 115 PHE A CA 1
ATOM 930 C C . PHE A 1 115 ? -7.365 -7.906 -3.602 1.00 91.00 115 PHE A C 1
ATOM 932 O O . PHE A 1 115 ? -7.600 -7.804 -2.398 1.00 91.00 115 PHE A O 1
ATOM 939 N N . VAL A 1 116 ? -8.316 -8.241 -4.479 1.00 92.06 116 VAL A N 1
ATOM 940 C CA . VAL A 1 116 ? -9.722 -8.453 -4.098 1.00 92.06 116 VAL A CA 1
ATOM 941 C C . VAL A 1 116 ? -9.868 -9.658 -3.171 1.00 92.06 116 VAL A C 1
ATOM 943 O O . VAL A 1 116 ? -10.524 -9.554 -2.135 1.00 92.06 116 VAL A O 1
ATOM 946 N N . THR A 1 117 ? -9.234 -10.786 -3.499 1.00 91.25 117 THR A N 1
ATOM 947 C CA . THR A 1 117 ? -9.273 -11.995 -2.656 1.00 91.25 117 THR A CA 1
ATOM 948 C C . THR A 1 117 ? -8.700 -11.726 -1.267 1.00 91.25 117 THR A C 1
ATOM 950 O O . THR A 1 117 ? -9.326 -12.081 -0.268 1.00 91.25 117 THR A O 1
ATOM 953 N N . ALA A 1 118 ? -7.571 -11.025 -1.176 1.00 91.94 118 ALA A N 1
ATOM 954 C CA . ALA A 1 118 ? -6.967 -10.683 0.102 1.00 91.94 118 ALA A CA 1
ATOM 955 C C . ALA A 1 118 ? -7.825 -9.708 0.933 1.00 91.94 118 ALA A C 1
ATOM 957 O O . ALA A 1 118 ? -7.908 -9.866 2.153 1.00 91.94 118 ALA A O 1
ATOM 958 N N . ILE A 1 119 ? -8.525 -8.757 0.299 1.00 92.44 119 ILE A N 1
ATOM 959 C CA . ILE A 1 119 ? -9.519 -7.922 0.993 1.00 92.44 119 ILE A CA 1
ATOM 960 C C . ILE A 1 119 ? -10.651 -8.785 1.550 1.00 92.44 119 ILE A C 1
ATOM 962 O O . ILE A 1 119 ? -11.013 -8.620 2.711 1.00 92.44 119 ILE A O 1
ATOM 966 N N . ILE A 1 120 ? -11.205 -9.708 0.760 1.00 91.81 120 ILE A N 1
ATOM 967 C CA . ILE A 1 120 ? -12.302 -10.579 1.212 1.00 91.81 120 ILE A CA 1
ATOM 968 C C . ILE A 1 120 ? -11.872 -11.380 2.447 1.00 91.81 120 ILE A C 1
ATOM 970 O O . ILE A 1 120 ? -12.587 -11.387 3.451 1.00 91.81 120 ILE A O 1
ATOM 974 N N . VAL A 1 121 ? -10.682 -11.988 2.408 1.00 91.81 121 VAL A N 1
ATOM 975 C CA . VAL A 1 121 ? -10.112 -12.732 3.544 1.00 91.81 121 VAL A CA 1
ATOM 976 C C . VAL A 1 121 ? -9.961 -11.837 4.777 1.00 91.81 121 VAL A C 1
ATOM 978 O O . VAL A 1 121 ? -10.328 -12.240 5.882 1.00 91.81 121 VAL A O 1
ATOM 981 N N . ASP A 1 122 ? -9.481 -10.605 4.603 1.00 93.19 122 ASP A N 1
ATOM 982 C CA . ASP A 1 122 ? -9.366 -9.646 5.702 1.00 93.19 122 ASP A CA 1
ATOM 983 C C . ASP A 1 122 ? -10.728 -9.273 6.313 1.00 93.19 122 ASP A C 1
ATOM 985 O O . ASP A 1 122 ? -10.867 -9.229 7.536 1.00 93.19 122 ASP A O 1
ATOM 989 N N . LYS A 1 123 ? -11.769 -9.066 5.497 1.00 90.56 123 LYS A N 1
ATOM 990 C CA . LYS A 1 123 ? -13.113 -8.758 6.016 1.00 90.56 123 LYS A CA 1
ATOM 991 C C . LYS A 1 123 ? -13.715 -9.928 6.787 1.00 90.56 123 LYS A C 1
ATOM 993 O O . LYS A 1 123 ? -14.300 -9.700 7.845 1.00 90.56 123 LYS A O 1
ATOM 998 N N . VAL A 1 124 ? -13.519 -11.163 6.322 1.00 91.69 124 VAL A N 1
ATOM 999 C CA . VAL A 1 124 ? -13.917 -12.366 7.074 1.00 91.69 124 VAL A CA 1
ATOM 1000 C C . VAL A 1 124 ? -13.195 -12.414 8.421 1.00 91.69 124 VAL A C 1
ATOM 1002 O O . VAL A 1 124 ? -13.834 -12.633 9.452 1.00 91.69 124 VAL A O 1
ATOM 1005 N N . ARG A 1 125 ? -11.886 -12.133 8.440 1.00 91.19 125 ARG A N 1
ATOM 1006 C CA . ARG A 1 125 ? -11.105 -12.057 9.681 1.00 91.19 125 ARG A CA 1
ATOM 1007 C C . ARG A 1 125 ? -11.670 -11.007 10.639 1.00 91.19 125 ARG A C 1
ATOM 1009 O O . ARG A 1 125 ? -11.874 -11.321 11.805 1.00 91.19 125 ARG A O 1
ATOM 1016 N N . LEU A 1 126 ? -11.957 -9.791 10.174 1.00 90.62 126 LEU A N 1
ATOM 1017 C CA . LEU A 1 126 ? -12.511 -8.730 11.027 1.00 90.62 126 LEU A CA 1
ATOM 1018 C C . LEU A 1 126 ? -13.846 -9.139 11.669 1.00 90.62 126 LEU A C 1
ATOM 1020 O O . LEU A 1 126 ? -14.019 -8.948 12.870 1.00 90.62 126 LEU A O 1
ATOM 1024 N N . ILE A 1 127 ? -14.744 -9.770 10.905 1.00 91.88 127 ILE A N 1
ATOM 1025 C CA . ILE A 1 127 ? -16.043 -10.249 11.409 1.00 91.88 127 ILE A CA 1
ATOM 1026 C C . ILE A 1 127 ? -15.856 -11.336 12.479 1.00 91.88 127 ILE A C 1
ATOM 1028 O O . ILE A 1 127 ? -16.491 -11.287 13.534 1.00 91.88 127 ILE A O 1
ATOM 1032 N N . LEU A 1 128 ? -14.967 -12.305 12.238 1.00 92.12 128 LEU A N 1
ATOM 1033 C CA . LEU A 1 128 ? -14.678 -13.374 13.201 1.00 92.12 128 LEU A CA 1
ATOM 1034 C C . LEU A 1 128 ? -14.101 -12.821 14.508 1.00 92.12 128 LEU A C 1
ATOM 1036 O O . LEU A 1 128 ? -14.522 -13.226 15.591 1.00 92.12 128 LEU A O 1
ATOM 1040 N N . PHE A 1 129 ? -13.165 -11.875 14.422 1.00 92.19 129 PHE A N 1
ATOM 1041 C CA . PHE A 1 129 ? -12.566 -11.255 15.604 1.00 92.19 129 PHE A CA 1
ATOM 1042 C C . PHE A 1 129 ? -13.567 -10.395 16.378 1.00 92.19 129 PHE A C 1
ATOM 1044 O O . PHE A 1 129 ? -13.549 -10.420 17.607 1.00 92.19 129 PHE A O 1
ATOM 1051 N N . GLU A 1 130 ? -14.475 -9.694 15.699 1.00 93.06 130 GLU A N 1
ATOM 1052 C CA . GLU A 1 130 ? -15.550 -8.957 16.366 1.00 93.06 130 GLU A CA 1
ATOM 1053 C C . GLU A 1 130 ? -16.485 -9.905 17.136 1.00 93.06 130 GLU A C 1
ATOM 1055 O O . GLU A 1 130 ? -16.859 -9.626 18.278 1.00 93.06 130 GLU A O 1
ATOM 1060 N N . TYR A 1 131 ? -16.815 -11.060 16.552 1.00 92.56 131 TYR A N 1
ATOM 1061 C CA . TYR A 1 131 ? -17.619 -12.082 17.222 1.00 92.56 131 TYR A CA 1
ATOM 1062 C C . TYR A 1 131 ? -16.915 -12.653 18.464 1.00 92.56 131 TYR A C 1
ATOM 1064 O O . TYR A 1 131 ? -17.515 -12.742 19.540 1.00 92.56 131 TYR A O 1
ATOM 1072 N N . LEU A 1 132 ? -15.627 -12.989 18.347 1.00 91.62 132 LEU A N 1
ATOM 1073 C CA . LEU A 1 132 ? -14.822 -13.479 19.471 1.00 91.62 132 LEU A CA 1
ATOM 1074 C C . LEU A 1 132 ? -14.677 -12.430 20.579 1.00 91.62 132 LEU A C 1
ATOM 1076 O O . LEU A 1 132 ? -14.773 -12.767 21.764 1.00 91.62 132 LEU A O 1
ATOM 1080 N N . TYR A 1 133 ? -14.490 -11.164 20.206 1.00 92.38 133 TYR A N 1
ATOM 1081 C CA . TYR A 1 133 ? -14.391 -10.058 21.152 1.00 92.38 133 TYR A CA 1
ATOM 1082 C C . TYR A 1 133 ? -15.688 -9.898 21.952 1.00 92.38 133 TYR A C 1
ATOM 1084 O O . TYR A 1 133 ? -15.644 -9.934 23.181 1.00 92.38 133 TYR A O 1
ATOM 1092 N N . LYS A 1 134 ? -16.847 -9.842 21.278 1.00 91.44 134 LYS A N 1
ATOM 1093 C CA . LYS A 1 134 ? -18.163 -9.756 21.940 1.00 91.44 134 LYS A CA 1
ATOM 1094 C C . LYS A 1 134 ? -18.423 -10.941 22.867 1.00 91.44 134 LYS A C 1
ATOM 1096 O O . LYS A 1 134 ? -18.932 -10.768 23.972 1.00 91.44 134 LYS A O 1
ATOM 1101 N N . SER A 1 135 ? -18.060 -12.150 22.435 1.00 88.38 135 SER A N 1
ATOM 1102 C CA . SER A 1 135 ? -18.171 -13.348 23.271 1.00 88.38 135 SER A CA 1
ATOM 1103 C C . SER A 1 135 ? -17.360 -13.188 24.562 1.00 88.38 135 SER A C 1
ATOM 1105 O O . SER A 1 135 ? -17.899 -13.339 25.657 1.00 88.38 135 SER A O 1
ATOM 1107 N N . THR A 1 136 ? -16.094 -12.784 24.446 1.00 90.06 136 THR A N 1
ATOM 1108 C CA . THR A 1 136 ? -15.181 -12.603 25.588 1.00 90.06 136 THR A CA 1
ATOM 1109 C C . THR A 1 136 ? -15.631 -11.475 26.521 1.00 90.06 136 THR A C 1
ATOM 1111 O O . THR A 1 136 ? -15.614 -11.644 27.740 1.00 90.06 136 THR A O 1
ATOM 1114 N N . GLU A 1 137 ? -16.093 -10.351 25.972 1.00 91.06 137 GLU A N 1
ATOM 1115 C CA . GLU A 1 137 ? -16.633 -9.222 26.738 1.00 91.06 137 GLU A CA 1
ATOM 1116 C C . GLU A 1 137 ? -17.823 -9.651 27.609 1.00 91.06 137 GLU A C 1
ATOM 1118 O O . GLU A 1 137 ? -17.849 -9.369 28.809 1.00 91.06 137 GLU A O 1
ATOM 1123 N N . ASN A 1 138 ? -18.747 -10.439 27.052 1.00 86.50 138 ASN A N 1
ATOM 1124 C CA . ASN A 1 138 ? -19.880 -10.987 27.800 1.00 86.50 138 ASN A CA 1
ATOM 1125 C C . ASN A 1 138 ? -19.439 -11.894 28.963 1.00 86.50 138 ASN A C 1
ATOM 1127 O O . ASN A 1 138 ? -20.051 -11.861 30.034 1.00 86.50 138 ASN A O 1
ATOM 1131 N N . TYR A 1 139 ? -18.377 -12.690 28.791 1.00 85.25 139 TYR A N 1
ATOM 1132 C CA . TYR A 1 139 ? -17.826 -13.506 29.881 1.00 85.25 139 TYR A CA 1
ATOM 1133 C C . TYR A 1 139 ? -17.195 -12.650 30.985 1.00 85.25 139 TYR A C 1
ATOM 1135 O O . TYR A 1 139 ? -17.409 -12.926 32.168 1.00 85.25 139 TYR A O 1
ATOM 1143 N N . ILE A 1 140 ? -16.460 -11.596 30.618 1.00 88.19 140 ILE A N 1
ATOM 1144 C CA . ILE A 1 140 ? -15.835 -10.675 31.579 1.00 88.19 140 ILE A CA 1
ATOM 1145 C C . ILE A 1 140 ? -16.905 -9.931 32.388 1.00 88.19 140 ILE A C 1
ATOM 1147 O O . ILE A 1 140 ? -16.793 -9.839 33.614 1.00 88.19 140 ILE A O 1
ATOM 1151 N N . LEU A 1 141 ? -17.961 -9.438 31.732 1.00 88.25 141 LEU A N 1
ATOM 1152 C CA . LEU A 1 141 ? -19.069 -8.751 32.401 1.00 88.25 141 LEU A CA 1
ATOM 1153 C C . LEU A 1 141 ? -19.798 -9.677 33.382 1.00 88.25 141 LEU A C 1
ATOM 1155 O O . LEU A 1 141 ? -19.957 -9.312 34.548 1.00 88.25 141 LEU A O 1
ATOM 1159 N N . LYS A 1 142 ? -20.120 -10.913 32.971 1.00 85.69 142 LYS A N 1
ATOM 1160 C CA . LYS A 1 142 ? -20.710 -11.927 33.865 1.00 85.69 142 LYS A CA 1
ATOM 1161 C C . LYS A 1 142 ? -19.822 -12.245 35.069 1.00 85.69 142 LYS A C 1
ATOM 1163 O O . LYS A 1 142 ? -20.322 -12.429 36.177 1.00 85.69 142 LYS A O 1
ATOM 1168 N N . TRP A 1 143 ? -18.503 -12.316 34.879 1.00 84.81 143 TRP A N 1
ATOM 1169 C CA . TRP A 1 143 ? -17.571 -12.544 35.986 1.00 84.81 143 TRP A CA 1
ATOM 1170 C C . TRP A 1 143 ? -17.543 -11.366 36.967 1.00 84.81 143 TRP A C 1
ATOM 1172 O O . TRP A 1 143 ? -17.474 -11.577 38.178 1.00 84.81 143 TRP A O 1
ATOM 1182 N N . LYS A 1 144 ? -17.643 -10.130 36.461 1.00 84.00 144 LYS A N 1
ATOM 1183 C CA . LYS A 1 144 ? -17.691 -8.911 37.278 1.00 84.00 144 LYS A CA 1
ATOM 1184 C C . LYS A 1 144 ? -18.988 -8.801 38.087 1.00 84.00 144 LYS A C 1
ATOM 1186 O O . LYS A 1 144 ? -18.924 -8.401 39.245 1.00 84.00 144 LYS A O 1
ATOM 1191 N N . GLU A 1 145 ? -20.129 -9.185 37.516 1.00 83.94 145 GLU A N 1
ATOM 1192 C CA . GLU A 1 145 ? -21.421 -9.226 38.223 1.00 83.94 145 GLU A CA 1
ATOM 1193 C C . GLU A 1 145 ? -21.441 -10.272 39.339 1.00 83.94 145 GLU A C 1
ATOM 1195 O O . GLU A 1 145 ? -21.933 -9.993 40.423 1.00 83.94 145 GLU A O 1
ATOM 1200 N N . LYS A 1 146 ? -20.833 -11.445 39.125 1.00 76.44 146 LYS A N 1
ATOM 1201 C CA . LYS A 1 146 ? -20.764 -12.514 40.138 1.00 76.44 146 LYS A CA 1
ATOM 1202 C C . LYS A 1 146 ? -19.864 -12.177 41.340 1.00 76.44 146 LYS A C 1
ATOM 1204 O O . LYS A 1 146 ? -19.869 -12.899 42.332 1.00 76.44 146 LYS A O 1
ATOM 1209 N N . LYS A 1 147 ? -19.045 -11.128 41.225 1.00 69.88 147 LYS A N 1
ATOM 1210 C CA . LYS A 1 147 ? -18.109 -10.663 42.260 1.00 69.88 147 LYS A CA 1
ATOM 1211 C C . LYS A 1 147 ? -18.643 -9.484 43.083 1.00 69.88 147 LYS A C 1
ATOM 1213 O O . LYS A 1 147 ? -17.926 -9.023 43.970 1.00 69.88 147 LYS A O 1
ATOM 1218 N N . LYS A 1 148 ? -19.826 -8.971 42.741 1.00 57.44 148 LYS A N 1
ATOM 1219 C CA . LYS A 1 148 ? -20.503 -7.858 43.407 1.00 57.44 148 LYS A CA 1
ATOM 1220 C C . LYS A 1 148 ? -21.609 -8.395 44.307 1.00 57.44 148 LYS A C 1
ATOM 1222 O O . LYS A 1 148 ? -21.824 -7.761 45.359 1.00 57.44 148 LYS A O 1
#